Protein AF-A0AAP5LNS3-F1 (afdb_monomer_lite)

Structure (mmCIF, N/CA/C/O backbone):
data_AF-A0AAP5LNS3-F1
#
_entry.id   AF-A0AAP5LNS3-F1
#
loop_
_atom_site.group_PDB
_atom_site.id
_atom_site.type_symbol
_atom_site.label_atom_id
_atom_site.label_alt_id
_atom_site.label_comp_id
_atom_site.label_asym_id
_atom_site.label_entity_id
_atom_site.label_seq_id
_atom_site.pdbx_PDB_ins_code
_atom_site.Cartn_x
_atom_site.Cartn_y
_atom_site.Cartn_z
_atom_site.occupancy
_atom_site.B_iso_or_equiv
_atom_site.auth_seq_id
_atom_site.auth_comp_id
_atom_site.auth_asym_id
_atom_site.auth_atom_id
_atom_site.pdbx_PDB_model_num
ATOM 1 N N . MET A 1 1 ? -25.956 28.171 -8.421 1.00 37.56 1 MET A N 1
ATOM 2 C CA . MET A 1 1 ? -25.419 27.860 -7.083 1.00 37.56 1 MET A CA 1
ATOM 3 C C . MET A 1 1 ? -25.941 26.483 -6.738 1.00 37.56 1 MET A C 1
ATOM 5 O O . MET A 1 1 ? -27.145 26.343 -6.598 1.00 37.56 1 MET A O 1
ATOM 9 N N . ILE A 1 2 ? -25.086 25.464 -6.766 1.00 47.84 2 ILE A N 1
ATOM 10 C CA . ILE A 1 2 ? -25.445 24.139 -6.258 1.00 47.84 2 ILE A CA 1
ATOM 11 C C . ILE A 1 2 ? -25.061 24.209 -4.783 1.00 47.84 2 ILE A C 1
ATOM 13 O O . ILE A 1 2 ? -23.886 24.426 -4.489 1.00 47.84 2 ILE A O 1
ATOM 17 N N . GLU A 1 3 ? -26.043 24.170 -3.883 1.00 49.00 3 GLU A N 1
ATOM 18 C CA . GLU A 1 3 ? -25.787 24.016 -2.450 1.00 49.00 3 GLU A CA 1
ATOM 19 C C . GLU A 1 3 ? -25.045 22.693 -2.271 1.00 49.00 3 GLU A C 1
ATOM 21 O O . GLU A 1 3 ? -25.634 21.615 -2.344 1.00 49.00 3 GLU A O 1
ATOM 26 N N . GLN A 1 4 ? -23.725 22.772 -2.125 1.00 51.22 4 GLN A N 1
ATOM 27 C CA . GLN A 1 4 ? -22.947 21.642 -1.656 1.00 51.22 4 GLN A CA 1
ATOM 28 C C . GLN A 1 4 ? -23.391 21.429 -0.209 1.00 51.22 4 GLN A C 1
ATOM 30 O O . GLN A 1 4 ? -23.180 22.300 0.637 1.00 51.22 4 GLN A O 1
ATOM 35 N N . GLY A 1 5 ? -24.106 20.328 0.047 1.00 58.66 5 GLY A N 1
ATOM 36 C CA . GLY A 1 5 ? -24.421 19.898 1.409 1.00 58.66 5 GLY A CA 1
ATOM 37 C C . GLY A 1 5 ? -23.135 19.820 2.240 1.00 58.66 5 GLY A C 1
ATOM 38 O O . GLY A 1 5 ? -22.054 19.733 1.654 1.00 58.66 5 GLY A O 1
ATOM 39 N N . PRO A 1 6 ? -23.216 19.887 3.580 1.00 60.09 6 PRO A N 1
ATOM 40 C CA . PRO A 1 6 ? -22.022 19.899 4.415 1.00 60.09 6 PRO A CA 1
ATOM 41 C C . PRO A 1 6 ? -21.144 18.694 4.065 1.00 60.09 6 PRO A C 1
ATOM 43 O O . PRO A 1 6 ? -21.572 17.547 4.194 1.00 60.09 6 PRO A O 1
ATOM 46 N N . GLU A 1 7 ? -19.943 18.967 3.552 1.00 66.25 7 GLU A N 1
ATOM 47 C CA . GLU A 1 7 ? -18.937 17.943 3.304 1.00 66.25 7 GLU A CA 1
ATOM 48 C C . GLU A 1 7 ? -18.489 17.408 4.663 1.00 66.25 7 GLU A C 1
ATOM 50 O O . GLU A 1 7 ? -17.709 18.043 5.374 1.00 66.25 7 GLU A O 1
ATOM 55 N N . ASN A 1 8 ? -18.998 16.239 5.037 1.00 81.31 8 ASN A N 1
ATOM 56 C CA . ASN A 1 8 ? -18.537 15.548 6.223 1.00 81.31 8 ASN A CA 1
ATOM 57 C C . ASN A 1 8 ? -17.277 14.765 5.874 1.00 81.31 8 ASN A C 1
ATOM 59 O O . ASN A 1 8 ? -17.217 14.048 4.872 1.00 81.31 8 ASN A O 1
ATOM 63 N N . LYS A 1 9 ? -16.268 14.912 6.726 1.00 84.56 9 LYS A N 1
ATOM 64 C CA . LYS A 1 9 ? -15.022 14.158 6.673 1.00 84.56 9 LYS A CA 1
ATOM 65 C C . LYS A 1 9 ? -14.986 13.261 7.893 1.00 84.56 9 LYS A C 1
ATOM 67 O O . LYS A 1 9 ? -14.941 13.751 9.015 1.00 84.56 9 LYS A O 1
ATOM 72 N N . ILE A 1 10 ? -15.050 11.961 7.659 1.00 86.81 10 ILE A N 1
ATOM 73 C CA . ILE A 1 10 ? -15.043 10.938 8.697 1.00 86.81 10 ILE A CA 1
ATOM 74 C C . ILE A 1 10 ? -13.737 10.181 8.534 1.00 86.81 10 ILE A C 1
ATOM 76 O O . ILE A 1 10 ? -13.451 9.656 7.455 1.00 86.81 10 ILE A O 1
ATOM 80 N N . GLY A 1 11 ? -12.924 10.157 9.585 1.00 86.81 11 GLY A N 1
ATOM 81 C CA . GLY A 1 11 ? -11.683 9.399 9.551 1.00 86.81 11 GLY A CA 1
ATOM 82 C C . GLY A 1 11 ? -11.918 7.894 9.618 1.00 86.81 11 GLY A C 1
ATOM 83 O O . GLY A 1 11 ? -13.044 7.396 9.698 1.00 86.81 11 GLY A O 1
ATOM 84 N N . MET A 1 12 ? -10.827 7.150 9.580 1.00 89.50 12 MET A N 1
ATOM 85 C CA . MET A 1 12 ? -10.858 5.694 9.619 1.00 89.50 12 MET A CA 1
ATOM 86 C C . MET A 1 12 ? -11.263 5.179 11.005 1.00 89.50 12 MET A C 1
ATOM 88 O O . MET A 1 12 ? -10.788 5.681 12.025 1.00 89.50 12 MET A O 1
ATOM 92 N N . LYS A 1 13 ? -12.085 4.127 11.034 1.00 91.56 13 LYS A N 1
ATOM 93 C CA . LYS A 1 13 ? -12.384 3.376 12.263 1.00 91.56 13 LYS A CA 1
ATOM 94 C C . LYS A 1 13 ? -11.641 2.064 12.273 1.00 91.56 13 LYS A C 1
ATOM 96 O O . LYS A 1 13 ? -11.667 1.326 11.289 1.00 91.56 13 LYS A O 1
ATOM 101 N N . ILE A 1 14 ? -11.052 1.738 13.411 1.00 91.38 14 ILE A N 1
ATOM 102 C CA . ILE A 1 14 ? -10.344 0.483 13.618 1.00 91.38 14 ILE A CA 1
ATOM 103 C C . ILE A 1 14 ? -10.993 -0.228 14.791 1.00 91.38 14 ILE A C 1
ATOM 105 O O . ILE A 1 14 ? -10.926 0.230 15.932 1.00 91.38 14 ILE A O 1
ATOM 109 N N . TYR A 1 15 ? -11.613 -1.362 14.495 1.00 92.94 15 TYR A N 1
ATOM 110 C CA . TYR A 1 15 ? -12.099 -2.310 15.480 1.00 92.94 15 TYR A CA 1
ATOM 111 C C . TYR A 1 15 ? -11.016 -3.343 15.730 1.00 92.94 15 TYR A C 1
ATOM 113 O O . TYR A 1 15 ? -10.560 -3.995 14.791 1.00 92.94 15 TYR A O 1
ATOM 121 N N . TYR A 1 16 ? -10.613 -3.506 16.982 1.00 92.44 16 TYR A N 1
ATOM 122 C CA . TYR A 1 16 ? -9.534 -4.409 17.367 1.00 92.44 16 TYR A CA 1
ATOM 123 C C . TYR A 1 16 ? -9.908 -5.201 18.614 1.00 92.44 16 TYR A C 1
ATOM 125 O O . TYR A 1 16 ? -10.772 -4.803 19.388 1.00 92.44 16 TYR A O 1
ATOM 133 N N . ASP A 1 17 ? -9.271 -6.343 18.817 1.00 92.31 17 ASP A N 1
ATOM 134 C CA . ASP A 1 17 ? -9.461 -7.152 20.017 1.00 92.31 17 ASP A CA 1
ATOM 135 C C . ASP A 1 17 ? -8.687 -6.538 21.200 1.00 92.31 17 ASP A C 1
ATOM 137 O O . ASP A 1 17 ? -7.490 -6.286 21.090 1.00 92.31 17 ASP A O 1
ATOM 141 N N . LEU A 1 18 ? -9.343 -6.292 22.339 1.00 90.56 18 LEU A N 1
ATOM 142 C CA . LEU A 1 18 ? -8.720 -5.638 23.504 1.00 90.56 18 LEU A CA 1
ATOM 143 C C . LEU A 1 18 ? -7.648 -6.494 24.188 1.00 90.56 18 LEU A C 1
ATOM 145 O O . LEU A 1 18 ? -6.798 -5.947 24.883 1.00 90.56 18 LEU A O 1
ATOM 149 N N . ASN A 1 19 ? -7.682 -7.817 24.013 1.00 89.00 19 ASN A N 1
ATOM 150 C CA . ASN A 1 19 ? -6.734 -8.719 24.666 1.00 89.00 19 ASN A CA 1
ATOM 151 C C . ASN A 1 19 ? -5.449 -8.869 23.850 1.00 89.00 19 ASN A C 1
ATOM 153 O O . ASN A 1 19 ? -4.355 -8.931 24.403 1.00 89.00 19 ASN A O 1
ATOM 157 N N . SER A 1 20 ? -5.588 -8.959 22.529 1.00 87.88 20 SER A N 1
ATOM 158 C CA . SER A 1 20 ? -4.481 -9.227 21.607 1.00 87.88 20 SER A CA 1
ATOM 159 C C . SER A 1 20 ? -4.015 -7.999 20.830 1.00 87.88 20 SER A C 1
ATOM 161 O O . SER A 1 20 ? -2.925 -8.023 20.270 1.00 87.88 20 SER A O 1
ATOM 163 N N . GLY A 1 21 ? -4.826 -6.942 20.770 1.00 87.06 21 GLY A N 1
ATOM 164 C CA . GLY A 1 21 ? -4.609 -5.767 19.929 1.00 87.06 21 GLY A CA 1
ATOM 165 C C . GLY A 1 21 ? -4.925 -5.996 18.450 1.00 87.06 21 GLY A C 1
ATOM 166 O O . GLY A 1 21 ? -4.843 -5.054 17.668 1.00 87.06 21 GLY A O 1
ATOM 167 N N . ASN A 1 22 ? -5.242 -7.224 18.023 1.00 89.62 22 ASN A N 1
ATOM 168 C CA . ASN A 1 22 ? -5.379 -7.568 16.603 1.00 89.62 22 ASN A CA 1
ATOM 169 C C . ASN A 1 22 ? -6.521 -6.793 15.946 1.00 89.62 22 ASN A C 1
ATOM 171 O O . ASN A 1 22 ? -7.634 -6.778 16.475 1.00 89.62 22 ASN A O 1
ATOM 175 N N . ALA A 1 23 ? -6.254 -6.185 14.787 1.00 89.25 23 ALA A N 1
ATOM 176 C CA . ALA A 1 23 ? -7.286 -5.508 14.014 1.00 89.25 23 ALA A CA 1
ATOM 177 C C . ALA A 1 23 ? -8.282 -6.543 13.459 1.00 89.25 23 ALA A C 1
ATOM 179 O O . ALA A 1 23 ? -7.896 -7.525 12.830 1.00 89.25 23 ALA A O 1
ATOM 180 N N . ILE A 1 24 ? -9.570 -6.333 13.724 1.00 90.75 24 ILE A N 1
ATOM 181 C CA . ILE A 1 24 ? -10.674 -7.205 13.304 1.00 90.75 24 ILE A CA 1
ATOM 182 C C . ILE A 1 24 ? -11.339 -6.620 12.060 1.00 90.75 24 ILE A C 1
ATOM 184 O O . ILE A 1 24 ? -11.521 -7.311 11.061 1.00 90.75 24 ILE A O 1
ATOM 188 N N . VAL A 1 25 ? -11.705 -5.337 12.126 1.00 91.50 25 VAL A N 1
ATOM 189 C CA . VAL A 1 25 ? -12.334 -4.607 11.021 1.00 91.50 25 VAL A CA 1
ATOM 190 C C . VAL A 1 25 ? -11.729 -3.220 10.934 1.00 91.50 25 VAL A C 1
ATOM 192 O O . VAL A 1 25 ? -11.654 -2.505 11.930 1.00 91.50 25 VAL A O 1
ATOM 195 N N . ILE A 1 26 ? -11.348 -2.823 9.725 1.00 88.94 26 ILE A N 1
ATOM 196 C CA . ILE A 1 26 ? -10.875 -1.475 9.424 1.00 88.94 26 ILE A CA 1
ATOM 197 C C . ILE A 1 26 ? -11.877 -0.860 8.454 1.00 88.94 26 ILE A C 1
ATOM 199 O O . ILE A 1 26 ? -12.042 -1.340 7.334 1.00 88.94 26 ILE A O 1
ATOM 203 N N . THR A 1 27 ? -12.575 0.180 8.898 1.00 89.56 27 THR A N 1
ATOM 204 C CA . THR A 1 27 ? -13.480 0.956 8.047 1.00 89.56 27 THR A CA 1
ATOM 205 C C . THR A 1 27 ? -12.698 2.131 7.475 1.00 89.56 27 THR A C 1
ATOM 207 O O . THR A 1 27 ? -12.250 2.967 8.263 1.00 89.56 27 THR A O 1
ATOM 210 N N . PRO A 1 28 ? -12.508 2.211 6.148 1.00 84.75 28 PRO A N 1
ATOM 211 C CA . PRO A 1 28 ? -11.733 3.284 5.541 1.00 84.75 28 PRO A CA 1
ATOM 212 C C . PRO A 1 28 ? -12.377 4.652 5.797 1.00 84.75 28 PRO A C 1
ATOM 214 O O . PRO A 1 28 ? -13.581 4.759 6.032 1.00 84.75 28 PRO A O 1
ATOM 217 N N . GLU A 1 29 ? -11.562 5.702 5.723 1.00 85.62 29 GLU A N 1
ATOM 218 C CA . GLU A 1 29 ? -12.052 7.080 5.776 1.00 85.62 29 GLU A CA 1
ATOM 219 C C . GLU A 1 29 ? -13.083 7.360 4.674 1.00 85.62 29 GLU A C 1
ATOM 221 O O . GLU A 1 29 ? -13.083 6.739 3.608 1.00 85.62 29 GLU A O 1
ATOM 226 N N . SER A 1 30 ? -13.987 8.291 4.950 1.00 83.62 30 SER A N 1
ATOM 227 C CA . SER A 1 30 ? -15.084 8.658 4.061 1.00 83.62 30 SER A CA 1
ATOM 228 C C . SER A 1 30 ? -15.225 10.175 4.011 1.00 83.62 30 SER A C 1
ATOM 230 O O . SER A 1 30 ? -15.194 10.842 5.045 1.00 83.62 30 SER A O 1
ATOM 232 N N . ALA A 1 31 ? -15.407 10.723 2.811 1.00 82.75 31 ALA A N 1
ATOM 233 C CA . ALA A 1 31 ? -15.574 12.156 2.588 1.00 82.75 31 ALA A CA 1
ATOM 234 C C . ALA A 1 31 ? -16.769 12.435 1.666 1.00 82.75 31 ALA A C 1
ATOM 236 O O . ALA A 1 31 ? -17.007 11.698 0.708 1.00 82.75 31 ALA A O 1
ATOM 237 N N . GLY A 1 32 ? -17.506 13.512 1.945 1.00 80.94 32 GLY A N 1
ATOM 238 C CA . GLY A 1 32 ? -18.630 13.983 1.131 1.00 80.94 32 GLY A CA 1
ATOM 239 C C . GLY A 1 32 ? -19.947 13.977 1.904 1.00 80.94 32 GLY A C 1
ATOM 240 O O . GLY A 1 32 ? -19.994 14.367 3.068 1.00 80.94 32 GLY A O 1
ATOM 241 N N . ILE A 1 33 ? -21.032 13.533 1.268 1.00 76.69 33 ILE A N 1
ATOM 242 C CA . ILE A 1 33 ? -22.362 13.444 1.895 1.00 76.69 33 ILE A CA 1
ATOM 243 C C . ILE A 1 33 ? -22.466 12.114 2.655 1.00 76.69 33 ILE A C 1
ATOM 245 O O . ILE A 1 33 ? -23.192 11.202 2.259 1.00 76.69 33 ILE A O 1
ATOM 249 N N . VAL A 1 34 ? -21.672 11.977 3.716 1.00 77.75 34 VAL A N 1
ATOM 250 C CA . VAL A 1 34 ? -21.576 10.752 4.518 1.00 77.75 34 VAL A CA 1
ATOM 251 C C . VAL A 1 34 ? -22.023 10.998 5.956 1.00 77.75 34 VAL A C 1
ATOM 253 O O . VAL A 1 34 ? -21.786 12.059 6.537 1.00 77.75 34 VAL A O 1
ATOM 256 N N . VAL A 1 35 ? -22.707 10.007 6.527 1.00 79.69 35 VAL A N 1
ATOM 257 C CA . VAL A 1 35 ? -23.185 10.028 7.913 1.00 79.69 35 VAL A CA 1
ATOM 258 C C . VAL A 1 35 ? -22.326 9.076 8.728 1.00 79.69 35 VAL A C 1
ATOM 260 O O . VAL A 1 35 ? -22.079 7.947 8.307 1.00 79.69 35 VAL A O 1
ATOM 263 N N . GLU A 1 36 ? -21.877 9.535 9.892 1.00 79.62 36 GLU A N 1
ATOM 264 C CA . GLU A 1 36 ? -21.121 8.704 10.817 1.00 79.62 36 GLU A CA 1
ATOM 265 C C . GLU A 1 36 ? -21.989 7.555 11.325 1.00 79.62 36 GLU A C 1
ATOM 267 O O . GLU A 1 36 ? -23.071 7.755 11.881 1.00 79.62 36 GLU A O 1
ATOM 272 N N . THR A 1 37 ? -21.516 6.331 11.105 1.00 84.19 37 THR A N 1
ATOM 273 C CA . THR A 1 37 ? -22.152 5.139 11.654 1.00 84.19 37 THR A CA 1
ATOM 274 C C . THR A 1 37 ? -21.870 5.030 13.148 1.00 84.19 37 THR A C 1
ATOM 276 O O . THR A 1 37 ? -20.804 5.391 13.640 1.00 84.19 37 THR A O 1
ATOM 279 N N . THR A 1 38 ? -22.828 4.518 13.901 1.00 87.00 38 THR A N 1
ATOM 280 C CA . THR A 1 38 ? -22.619 4.176 15.313 1.00 87.00 38 THR A CA 1
ATOM 281 C C . 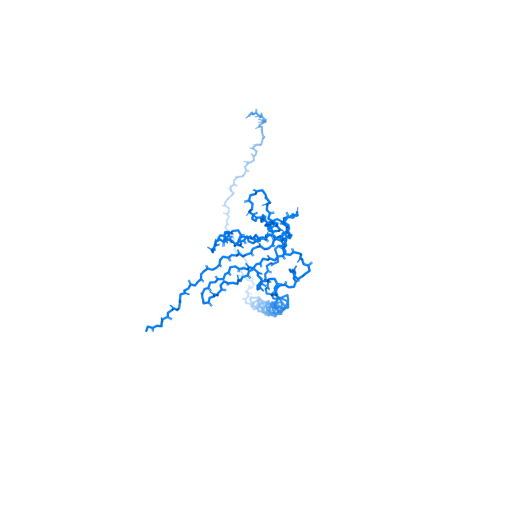THR A 1 38 ? -21.946 2.816 15.435 1.00 87.00 38 THR A C 1
ATOM 283 O O . THR A 1 38 ? -22.025 1.979 14.531 1.00 87.00 38 THR A O 1
ATOM 286 N N . ARG A 1 39 ? -21.323 2.559 16.589 1.00 85.81 39 ARG A N 1
ATOM 287 C CA . ARG A 1 39 ? -20.717 1.260 16.887 1.00 85.81 39 ARG A CA 1
ATOM 288 C C . ARG A 1 39 ? -21.724 0.122 16.706 1.00 85.81 39 ARG A C 1
ATOM 290 O O . ARG A 1 39 ? -21.400 -0.885 16.093 1.00 85.81 39 ARG A O 1
ATOM 297 N N . GLU A 1 40 ? -22.960 0.273 17.175 1.00 86.00 40 GLU A N 1
ATOM 298 C CA . GLU A 1 40 ? -23.978 -0.778 17.057 1.00 86.00 40 GLU A CA 1
ATOM 299 C C . GLU A 1 40 ? -24.395 -1.041 15.604 1.00 86.00 40 GLU A C 1
ATOM 301 O O . GLU A 1 40 ? -24.742 -2.171 15.257 1.00 86.00 40 GLU A O 1
ATOM 306 N N . GLN A 1 41 ? -24.380 -0.012 14.751 1.00 86.50 41 GLN A N 1
ATOM 307 C CA . GLN A 1 41 ? -24.635 -0.173 13.319 1.00 86.50 41 GLN A CA 1
ATOM 308 C C . GLN A 1 41 ? -23.494 -0.931 12.643 1.00 86.50 41 GLN A C 1
ATOM 310 O O . GLN A 1 41 ? -23.760 -1.851 11.872 1.00 86.50 41 GLN A O 1
ATOM 315 N N . ASP A 1 42 ? -22.247 -0.605 12.982 1.00 87.00 42 ASP A N 1
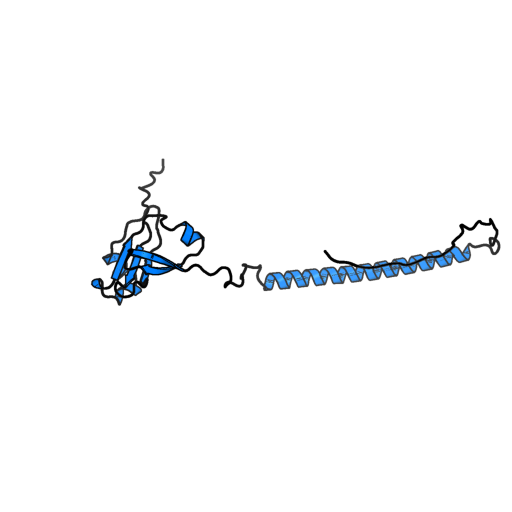ATOM 316 C CA . ASP A 1 42 ? -21.071 -1.279 12.431 1.00 87.00 42 ASP A CA 1
ATOM 317 C C . ASP A 1 42 ? -21.024 -2.759 12.848 1.00 87.00 42 ASP A C 1
ATOM 319 O O . ASP A 1 42 ? -20.764 -3.623 12.013 1.00 87.00 42 ASP A O 1
ATOM 323 N N . PHE A 1 43 ? -21.379 -3.085 14.096 1.00 87.12 43 PHE A N 1
ATOM 324 C CA . PHE A 1 43 ? -21.482 -4.477 14.561 1.00 87.12 43 PHE A CA 1
ATOM 325 C C . PHE A 1 43 ? -22.520 -5.299 13.784 1.00 87.12 43 PHE A C 1
ATOM 327 O O . PHE A 1 43 ? -22.321 -6.489 13.571 1.00 87.12 43 PHE A O 1
ATOM 334 N N . LYS A 1 44 ? -23.610 -4.673 13.323 1.00 87.44 44 LYS A N 1
ATOM 335 C CA . LYS A 1 44 ? -24.616 -5.337 12.474 1.00 87.44 44 LYS A CA 1
ATOM 336 C C . LYS A 1 44 ? -24.190 -5.426 11.011 1.00 87.44 44 LYS A C 1
ATOM 338 O O . LYS A 1 44 ? -24.669 -6.297 10.288 1.00 87.44 44 LYS A O 1
ATOM 343 N N . LEU A 1 45 ? -23.351 -4.497 10.559 1.00 88.00 45 LEU A N 1
ATOM 344 C CA . LEU A 1 45 ? -22.899 -4.418 9.175 1.00 88.00 45 LEU A CA 1
ATOM 345 C C . LEU A 1 45 ? -21.781 -5.427 8.892 1.00 88.00 45 LEU A C 1
ATOM 347 O O . LEU A 1 45 ? -21.785 -6.089 7.852 1.00 88.00 45 LEU A O 1
ATOM 351 N N . TYR A 1 46 ? -20.829 -5.556 9.817 1.00 88.31 46 TYR A N 1
ATOM 352 C CA . TYR A 1 46 ? -19.638 -6.372 9.629 1.00 88.31 46 TYR A CA 1
ATOM 353 C C . TYR A 1 46 ? -19.768 -7.733 10.306 1.00 88.31 46 TYR A C 1
ATOM 355 O O . TYR A 1 46 ? -19.650 -7.855 11.521 1.00 88.31 46 TYR A O 1
ATOM 363 N N . LYS A 1 47 ? -19.871 -8.793 9.495 1.00 88.00 47 LYS A N 1
ATOM 364 C CA . LYS A 1 47 ? -19.905 -10.186 9.980 1.00 88.00 47 LYS A CA 1
ATOM 365 C C . LYS A 1 47 ? -18.724 -10.556 10.883 1.00 88.00 47 LYS A C 1
ATOM 367 O O . LYS A 1 47 ? -18.880 -11.362 11.785 1.00 88.00 47 LYS A O 1
ATOM 372 N N . ALA A 1 48 ? -17.554 -9.954 10.669 1.00 86.50 48 ALA A N 1
ATOM 373 C CA . ALA A 1 48 ? -16.370 -10.200 11.494 1.00 86.50 48 ALA A CA 1
ATOM 374 C C . ALA A 1 48 ? -16.528 -9.733 12.957 1.00 86.50 48 ALA A C 1
ATOM 376 O O . ALA A 1 48 ? -15.789 -10.194 13.826 1.00 86.50 48 ALA A O 1
ATOM 377 N N . LEU A 1 49 ? -17.476 -8.827 13.227 1.00 87.50 49 LEU A N 1
ATOM 378 C CA . LEU A 1 49 ? -17.825 -8.366 14.571 1.00 87.50 49 LEU A CA 1
ATOM 379 C C . LEU A 1 49 ? -18.993 -9.150 15.186 1.00 87.50 49 LEU A C 1
ATOM 381 O O . LEU A 1 49 ? -19.138 -9.124 16.403 1.00 87.50 49 LEU A O 1
ATOM 385 N N . ASP A 1 50 ? -19.789 -9.853 14.376 1.00 85.69 50 ASP A N 1
ATOM 386 C CA . ASP A 1 50 ? -20.985 -10.587 14.821 1.00 85.69 50 ASP A CA 1
ATOM 387 C C . ASP A 1 50 ? -20.625 -11.734 15.783 1.00 85.69 50 ASP A C 1
ATOM 389 O O . ASP A 1 50 ? -21.249 -11.911 16.826 1.00 85.69 50 ASP A O 1
ATOM 393 N N . ASP A 1 51 ? -19.527 -12.441 15.498 1.00 83.44 51 ASP A N 1
ATOM 394 C CA . ASP A 1 51 ? -19.007 -13.527 16.340 1.00 83.44 51 ASP A CA 1
ATOM 395 C C . ASP A 1 51 ? -18.215 -13.032 17.572 1.00 83.44 51 ASP A C 1
ATOM 397 O O . ASP A 1 51 ? -17.644 -13.834 18.321 1.00 83.44 51 ASP A O 1
ATOM 401 N N . LYS A 1 52 ? -18.105 -11.714 17.784 1.00 86.12 52 LYS A N 1
ATOM 402 C CA . LYS A 1 52 ? -17.271 -11.118 18.839 1.00 86.12 52 LYS A CA 1
ATOM 403 C C . LYS A 1 52 ? -18.116 -10.495 19.941 1.00 86.12 52 LYS A C 1
ATOM 405 O O . LYS A 1 52 ? -19.153 -9.887 19.703 1.00 86.12 52 LYS A O 1
ATOM 410 N N . VAL A 1 53 ? -17.626 -10.596 21.177 1.00 86.69 53 VAL A N 1
ATOM 411 C CA . VAL A 1 53 ? -18.271 -9.947 22.322 1.00 86.69 53 VAL A CA 1
ATOM 412 C C . VAL A 1 53 ? -18.007 -8.439 22.232 1.00 86.69 53 VAL A C 1
ATOM 414 O O . VAL A 1 53 ? -16.844 -8.038 22.187 1.00 86.69 53 VAL A O 1
ATOM 417 N N . PRO A 1 54 ? -19.036 -7.570 22.245 1.00 85.00 54 PRO A N 1
ATOM 418 C CA . PRO A 1 54 ? -18.838 -6.125 22.129 1.00 85.00 54 PRO A CA 1
ATOM 419 C C . PRO A 1 54 ? -17.909 -5.535 23.195 1.00 85.00 54 PRO A C 1
ATOM 421 O O . PRO A 1 54 ? -17.221 -4.558 22.915 1.00 85.00 54 PRO A O 1
ATOM 424 N N . GLU A 1 55 ? -17.862 -6.132 24.387 1.00 87.81 55 GLU A N 1
ATOM 425 C CA . GLU A 1 55 ? -16.984 -5.733 25.495 1.00 87.81 55 GLU A CA 1
ATOM 426 C C . GLU A 1 55 ? -15.515 -6.127 25.288 1.00 87.81 55 GLU A C 1
ATOM 428 O O . GLU A 1 55 ? -14.641 -5.524 25.899 1.00 87.81 55 GLU A O 1
ATOM 433 N N . SER A 1 56 ? -15.222 -7.114 24.431 1.00 89.12 56 SER A N 1
ATOM 434 C CA . SER A 1 56 ? -13.848 -7.549 24.138 1.00 89.12 56 SER A CA 1
ATOM 435 C C . SER A 1 56 ? -13.233 -6.826 22.940 1.00 89.12 56 SER A C 1
ATOM 437 O O . SER A 1 56 ? -12.086 -7.091 22.584 1.00 89.12 56 SER A O 1
ATOM 439 N N . VAL A 1 57 ? -13.988 -5.940 22.289 1.00 91.88 57 VAL A N 1
ATOM 440 C CA . VAL A 1 57 ? -13.569 -5.236 21.076 1.00 91.88 57 VAL A CA 1
ATOM 441 C C . VAL A 1 57 ? -13.359 -3.758 21.394 1.00 91.88 57 VAL A C 1
ATOM 443 O O . VAL A 1 57 ? -14.274 -3.068 21.832 1.00 91.88 57 VAL A O 1
ATOM 446 N N . GLY A 1 58 ? -12.174 -3.231 21.132 1.00 90.44 58 GLY A N 1
ATOM 447 C CA . GLY A 1 58 ? -11.896 -1.802 21.154 1.00 90.44 58 GLY A CA 1
ATOM 448 C C . GLY A 1 58 ? -12.319 -1.154 19.840 1.00 90.44 58 GLY A C 1
ATOM 449 O O . GLY A 1 58 ? -12.425 -1.821 18.811 1.00 90.44 58 GLY A O 1
ATOM 450 N N . MET A 1 59 ? -12.606 0.144 19.870 1.00 91.44 59 MET A N 1
ATOM 451 C CA . MET A 1 59 ? -12.774 0.944 18.658 1.00 91.44 59 MET A CA 1
ATOM 452 C C . MET A 1 59 ? -11.998 2.240 18.819 1.00 91.44 59 MET A C 1
ATOM 454 O O . MET A 1 59 ? -12.150 2.928 19.826 1.00 91.44 59 MET A O 1
ATOM 458 N N . ILE A 1 60 ? -11.167 2.533 17.825 1.00 90.62 60 ILE A N 1
ATOM 459 C CA . ILE A 1 60 ? -10.485 3.814 17.681 1.00 90.62 60 ILE A CA 1
ATOM 460 C C . ILE A 1 60 ? -11.013 4.465 16.410 1.00 90.62 60 ILE A C 1
ATOM 462 O O . ILE A 1 60 ? -11.007 3.852 15.340 1.00 90.62 60 ILE A O 1
ATOM 466 N N . GLN A 1 61 ? -11.466 5.702 16.552 1.00 89.19 61 GLN A N 1
ATOM 467 C CA . GLN A 1 61 ? -11.796 6.596 15.455 1.00 89.19 61 GLN A CA 1
ATOM 468 C C . GLN A 1 61 ? -10.612 7.546 15.288 1.00 89.19 61 GLN A C 1
ATOM 470 O O . GLN A 1 61 ? -10.277 8.272 16.220 1.00 89.19 61 GLN A O 1
ATOM 475 N N . LEU A 1 62 ? -9.974 7.504 14.124 1.00 87.81 62 LEU A N 1
ATOM 476 C CA . LEU A 1 62 ? -8.890 8.415 13.769 1.00 87.81 62 LEU A CA 1
ATOM 477 C C . LEU A 1 62 ? -9.444 9.669 13.095 1.00 87.81 62 LEU A C 1
ATOM 479 O O . LEU A 1 62 ? -10.588 9.670 12.623 1.00 87.81 62 LEU A O 1
ATOM 483 N N . GLU A 1 63 ? -8.624 10.712 13.020 1.00 86.94 63 GLU A N 1
ATOM 484 C CA . GLU A 1 63 ? -8.931 11.917 12.256 1.00 86.94 63 GLU A CA 1
ATOM 485 C C . GLU A 1 63 ? -8.901 11.631 10.747 1.00 86.94 63 GLU A C 1
ATOM 487 O O . GLU A 1 63 ? -8.208 10.736 10.252 1.00 86.94 63 GLU A O 1
ATOM 492 N N . HIS A 1 64 ? -9.680 12.392 9.977 1.00 85.38 64 HIS A N 1
ATOM 493 C CA . HIS A 1 64 ? -9.667 12.258 8.521 1.00 85.38 64 HIS A CA 1
ATOM 494 C C . HIS A 1 64 ? -8.299 12.657 7.959 1.00 85.38 64 HIS A C 1
ATOM 496 O O . HIS A 1 64 ? -7.819 13.770 8.184 1.00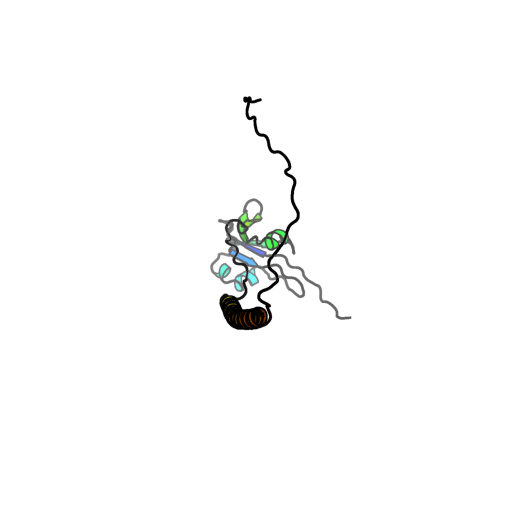 85.38 64 HIS A O 1
ATOM 502 N N . GLY A 1 65 ? -7.704 11.776 7.160 1.00 81.19 65 GLY A N 1
ATOM 503 C CA . GLY A 1 65 ? -6.360 11.947 6.632 1.00 81.19 65 GLY A CA 1
ATOM 504 C C . GLY A 1 65 ? -5.230 11.651 7.630 1.00 81.19 65 GLY A C 1
ATOM 505 O O . GLY A 1 65 ? -4.057 11.798 7.271 1.00 81.19 65 GLY A O 1
ATOM 506 N N . GLU A 1 66 ? -5.532 11.207 8.852 1.00 81.50 66 GLU A N 1
ATOM 507 C CA . GLU A 1 66 ? -4.515 10.690 9.768 1.00 81.50 66 GLU A CA 1
ATOM 508 C C . GLU A 1 66 ? -3.895 9.418 9.166 1.00 81.50 66 GLU A C 1
ATOM 510 O O . GLU A 1 66 ? -4.612 8.523 8.719 1.00 81.50 66 GLU A O 1
ATOM 515 N N . TYR A 1 67 ? -2.560 9.354 9.106 1.00 84.94 67 TYR A N 1
ATOM 516 C CA . TYR A 1 67 ? -1.809 8.278 8.436 1.00 84.94 67 TYR A CA 1
ATOM 517 C C . TYR A 1 67 ? -2.034 8.169 6.911 1.00 84.94 67 TYR A C 1
ATOM 519 O O . TYR A 1 67 ? -1.833 7.109 6.314 1.00 84.94 67 TYR A O 1
ATOM 527 N N . SER A 1 68 ? -2.418 9.270 6.242 1.00 80.44 68 SER A N 1
ATOM 528 C CA . SER A 1 68 ? -2.545 9.300 4.768 1.00 80.44 68 SER A CA 1
ATOM 529 C C . SER A 1 68 ? -1.255 8.898 4.054 1.00 80.44 68 SER A C 1
ATOM 531 O O . SER A 1 68 ? -1.302 8.187 3.053 1.00 80.44 68 SER A O 1
ATOM 533 N N . LEU A 1 69 ? -0.106 9.363 4.560 1.00 80.62 69 LEU A N 1
ATOM 534 C CA . LEU A 1 69 ? 1.205 9.056 3.986 1.00 80.62 69 LEU A CA 1
ATOM 535 C C . LEU A 1 69 ? 1.529 7.570 4.132 1.00 80.62 69 LEU A C 1
ATOM 537 O O . LEU A 1 69 ? 1.891 6.932 3.151 1.00 80.62 69 LEU A O 1
ATOM 541 N N . ASP A 1 70 ? 1.296 7.000 5.313 1.00 83.06 70 ASP A N 1
ATOM 542 C CA . ASP A 1 70 ? 1.532 5.581 5.575 1.00 83.06 70 ASP A CA 1
ATOM 543 C C . ASP A 1 70 ? 0.703 4.687 4.649 1.00 83.06 70 ASP A C 1
ATOM 545 O O . ASP A 1 70 ? 1.204 3.698 4.119 1.00 83.06 70 ASP A O 1
ATOM 549 N N . ARG A 1 71 ? -0.552 5.065 4.377 1.00 78.06 71 ARG A N 1
ATOM 550 C CA . ARG A 1 71 ? -1.396 4.367 3.397 1.00 78.06 71 ARG A CA 1
ATOM 551 C C . ARG A 1 71 ? -0.916 4.560 1.960 1.00 78.06 71 ARG A C 1
ATOM 553 O O . ARG A 1 71 ? -0.998 3.615 1.178 1.00 78.06 71 ARG A O 1
ATOM 560 N N . ALA A 1 72 ? -0.431 5.751 1.606 1.00 79.25 72 ALA A N 1
ATOM 561 C CA . ALA A 1 72 ? 0.131 6.021 0.282 1.00 79.25 72 ALA A CA 1
ATOM 562 C C . ALA A 1 72 ? 1.396 5.189 0.013 1.00 79.25 72 ALA A C 1
ATOM 564 O O . ALA A 1 72 ? 1.611 4.751 -1.114 1.00 79.25 72 ALA A O 1
ATOM 565 N N . GLU A 1 73 ? 2.182 4.903 1.052 1.00 79.69 73 GLU A N 1
ATOM 566 C CA . GLU A 1 73 ? 3.335 3.994 1.002 1.00 79.69 73 GLU A CA 1
ATOM 567 C C . GLU A 1 73 ? 2.945 2.502 1.023 1.00 79.69 73 GLU A C 1
ATOM 569 O O . GLU A 1 73 ? 3.807 1.625 0.968 1.00 79.69 73 GLU A O 1
ATOM 574 N N . GLY A 1 74 ? 1.646 2.187 1.066 1.00 79.19 74 GLY A N 1
ATOM 575 C CA . GLY A 1 74 ? 1.134 0.817 1.076 1.00 79.19 74 GLY A CA 1
ATOM 576 C C . GLY A 1 74 ? 1.084 0.173 2.462 1.00 79.19 74 GLY A C 1
ATOM 577 O O . GLY A 1 74 ? 0.944 -1.044 2.552 1.00 79.19 74 GLY A O 1
ATOM 578 N N . GLY A 1 75 ? 1.185 0.956 3.537 1.00 83.00 75 GLY A N 1
ATOM 579 C CA . GLY A 1 75 ? 1.069 0.478 4.910 1.00 83.00 75 GLY A CA 1
ATOM 580 C C . GLY A 1 75 ? -0.285 -0.183 5.189 1.00 83.00 75 GLY A C 1
ATOM 581 O O . GLY A 1 75 ? -1.350 0.379 4.920 1.00 83.00 75 GLY A O 1
ATOM 582 N N . ILE A 1 76 ? -0.239 -1.377 5.776 1.00 83.50 76 ILE A N 1
ATOM 583 C CA . ILE A 1 76 ? -1.395 -2.175 6.191 1.00 83.50 76 ILE A CA 1
ATOM 584 C C . ILE A 1 76 ? -1.433 -2.213 7.716 1.00 83.50 76 ILE A C 1
ATOM 586 O O . ILE A 1 76 ? -0.437 -2.527 8.360 1.00 83.50 76 ILE A O 1
ATOM 590 N N . ILE A 1 77 ? -2.584 -1.920 8.316 1.00 86.31 77 ILE A N 1
ATOM 591 C CA . ILE A 1 77 ? -2.743 -1.989 9.773 1.00 86.31 77 ILE A CA 1
ATOM 592 C C . ILE A 1 77 ? -2.921 -3.452 10.174 1.00 86.31 77 ILE A C 1
ATOM 594 O O . ILE A 1 77 ? -3.958 -4.050 9.897 1.00 86.31 77 ILE A O 1
ATOM 598 N N . GLU A 1 78 ? -1.925 -4.024 10.844 1.00 85.31 78 GLU A N 1
ATOM 599 C CA . GLU A 1 78 ? -2.008 -5.399 11.355 1.00 85.31 78 GLU A CA 1
ATOM 600 C C . GLU A 1 78 ? -2.609 -5.442 12.763 1.00 85.31 78 GLU A C 1
ATOM 602 O O . GLU A 1 78 ? -3.391 -6.331 13.112 1.00 85.31 78 GLU A O 1
ATOM 607 N N . ARG A 1 79 ? -2.233 -4.473 13.600 1.00 87.75 79 ARG A N 1
ATOM 608 C CA . ARG A 1 79 ? -2.546 -4.483 15.028 1.00 87.75 79 ARG A CA 1
ATOM 609 C C . ARG A 1 79 ? -2.682 -3.068 15.572 1.00 87.75 79 ARG A C 1
ATOM 611 O O . ARG A 1 79 ? -2.188 -2.122 14.978 1.00 87.75 79 ARG A O 1
ATOM 618 N N . VAL A 1 80 ? -3.317 -2.929 16.724 1.00 89.69 80 VAL A N 1
ATOM 619 C CA . VAL A 1 80 ? -3.317 -1.727 17.554 1.00 89.69 80 VAL A CA 1
ATOM 620 C C . VAL A 1 80 ? -2.464 -1.984 18.792 1.00 89.69 80 VAL A C 1
ATOM 622 O O . VAL A 1 80 ? -2.596 -3.012 19.459 1.00 89.69 80 VAL A O 1
ATOM 625 N N . ASP A 1 81 ? -1.579 -1.047 19.109 1.00 88.69 81 ASP A N 1
ATOM 626 C CA . ASP A 1 81 ? -0.815 -1.062 20.350 1.00 88.69 81 ASP A CA 1
ATOM 627 C C . ASP A 1 81 ? -1.728 -0.699 21.534 1.00 88.69 81 ASP A C 1
ATOM 629 O O . ASP A 1 81 ? -2.303 0.386 21.579 1.00 88.69 81 ASP A O 1
ATOM 633 N N . LEU A 1 82 ? -1.874 -1.607 22.503 1.00 86.75 82 LEU A N 1
ATOM 634 C CA . LEU A 1 82 ? -2.794 -1.437 23.636 1.00 86.75 82 LEU A CA 1
ATOM 635 C C . LEU A 1 82 ? -2.324 -0.398 24.670 1.00 86.75 82 LEU A C 1
ATOM 637 O O . LEU A 1 82 ? -3.136 0.070 25.464 1.00 86.75 82 LEU A O 1
ATOM 641 N N . GLY A 1 83 ? -1.035 -0.047 24.689 1.00 84.44 83 GLY A N 1
ATOM 642 C CA . GLY A 1 83 ? -0.486 0.943 25.619 1.00 84.44 83 GLY A CA 1
ATOM 643 C C . GLY A 1 83 ? -0.617 2.373 25.099 1.00 84.44 83 GLY A C 1
ATOM 644 O O . GLY A 1 83 ? -0.876 3.295 25.869 1.00 84.44 83 GLY A O 1
ATOM 645 N N . THR A 1 84 ? -0.451 2.555 23.790 1.00 84.44 84 THR A N 1
ATOM 646 C CA . THR A 1 84 ? -0.495 3.866 23.124 1.00 84.44 84 THR A CA 1
ATOM 647 C C . THR A 1 84 ? -1.797 4.128 22.372 1.00 84.44 84 THR A C 1
ATOM 649 O O . THR A 1 84 ? -2.047 5.274 22.004 1.00 84.44 84 THR A O 1
ATOM 652 N N . LEU A 1 85 ? -2.621 3.095 22.160 1.00 82.50 85 LEU A N 1
ATOM 653 C CA . LEU A 1 85 ? -3.844 3.117 21.350 1.00 82.50 85 LEU A CA 1
ATOM 654 C C . LEU A 1 85 ? -3.605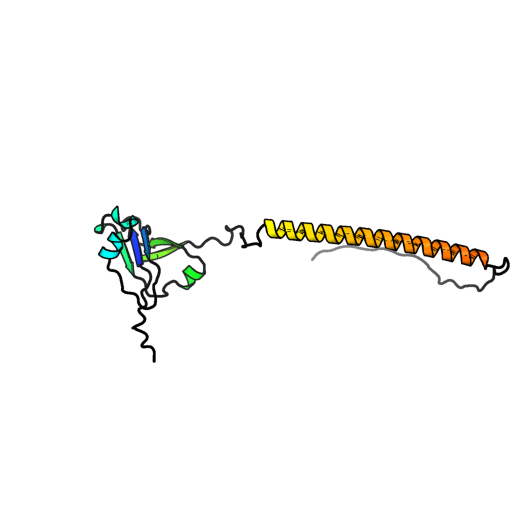 3.620 19.922 1.00 82.50 85 LEU A C 1
ATOM 656 O O . LEU A 1 85 ? -4.451 4.290 19.335 1.00 82.50 85 LEU A O 1
ATOM 660 N N . LYS A 1 86 ? -2.438 3.288 19.361 1.00 86.50 86 LYS A N 1
ATOM 661 C CA . LYS A 1 86 ? -2.066 3.645 17.990 1.00 86.50 86 LYS A CA 1
ATOM 662 C C . LYS A 1 86 ? -2.046 2.415 17.085 1.00 86.50 86 LYS A C 1
ATOM 664 O O . LYS A 1 86 ? -1.614 1.347 17.528 1.00 86.50 86 LYS A O 1
ATOM 669 N N . PRO A 1 87 ? -2.485 2.539 15.822 1.00 87.25 87 PRO A N 1
ATOM 670 C CA . PRO A 1 87 ? -2.325 1.476 14.841 1.00 87.25 87 PRO A CA 1
ATOM 671 C C . PRO A 1 87 ? -0.844 1.223 14.539 1.00 87.25 87 PRO A C 1
ATOM 673 O O . PRO A 1 87 ? -0.047 2.148 14.391 1.00 87.25 87 PRO A O 1
ATOM 676 N N . LEU A 1 88 ? -0.492 -0.053 14.435 1.00 86.62 88 LEU A N 1
ATOM 677 C CA . LEU A 1 88 ? 0.797 -0.548 13.986 1.00 86.62 88 LEU A CA 1
ATOM 678 C C . LEU A 1 88 ? 0.670 -0.942 12.517 1.00 86.62 88 LEU A C 1
ATOM 680 O O . LEU A 1 88 ? -0.081 -1.858 12.164 1.00 86.62 88 LEU A O 1
ATOM 684 N N . PHE A 1 89 ? 1.410 -0.224 11.679 1.00 85.75 89 PHE A N 1
ATOM 685 C CA . PHE A 1 89 ? 1.477 -0.462 10.248 1.00 85.75 89 PHE A CA 1
ATOM 686 C C . PHE A 1 89 ? 2.570 -1.476 9.923 1.00 85.75 89 PHE A C 1
ATOM 688 O O . PHE A 1 89 ? 3.673 -1.443 10.469 1.00 85.75 89 PHE A O 1
ATOM 695 N N . SER A 1 90 ? 2.242 -2.361 8.999 1.00 83.88 90 SER A N 1
ATOM 696 C CA . SER A 1 90 ? 3.145 -3.261 8.312 1.00 83.88 90 SER A CA 1
ATOM 697 C C . SER A 1 90 ? 3.246 -2.774 6.879 1.00 83.88 90 SER A C 1
ATOM 699 O O . SER A 1 90 ? 2.236 -2.636 6.188 1.00 83.88 90 SER A O 1
ATOM 701 N N . TYR A 1 91 ? 4.456 -2.442 6.451 1.00 82.75 91 TYR A N 1
ATOM 702 C CA . TYR A 1 91 ? 4.699 -1.964 5.098 1.00 82.75 91 TYR A CA 1
ATOM 703 C C . TYR A 1 91 ? 5.168 -3.144 4.258 1.00 82.75 91 TYR A C 1
ATOM 705 O O . TYR A 1 91 ? 6.012 -3.923 4.723 1.00 82.75 91 TYR A O 1
ATOM 713 N N . PRO A 1 92 ? 4.661 -3.297 3.026 1.00 73.12 92 PRO A N 1
ATOM 714 C CA . PRO A 1 92 ? 5.201 -4.282 2.114 1.00 73.12 92 PRO A CA 1
ATOM 715 C C . PRO A 1 92 ? 6.682 -3.968 1.935 1.00 73.12 92 PRO A C 1
ATOM 717 O O . PRO A 1 92 ? 7.051 -2.883 1.493 1.00 73.12 92 PRO A O 1
ATOM 720 N N . ASN A 1 93 ? 7.544 -4.906 2.328 1.00 65.19 93 ASN A N 1
ATOM 721 C CA . ASN A 1 93 ? 8.975 -4.710 2.197 1.00 65.19 93 ASN A CA 1
ATOM 722 C C . ASN A 1 93 ? 9.288 -4.516 0.701 1.00 65.19 93 ASN A C 1
ATOM 724 O O . ASN A 1 93 ? 9.033 -5.437 -0.084 1.00 65.19 93 ASN A O 1
ATOM 728 N N . PRO A 1 94 ? 9.831 -3.359 0.281 1.00 56.00 94 PRO A N 1
ATOM 729 C CA . PRO A 1 94 ? 10.133 -3.103 -1.125 1.00 56.00 94 PRO A CA 1
ATOM 730 C C . PRO A 1 94 ? 11.182 -4.077 -1.682 1.00 56.00 94 PRO A C 1
ATOM 732 O O . PRO A 1 94 ? 11.292 -4.221 -2.892 1.00 56.00 94 PRO A O 1
ATOM 735 N N . ILE A 1 95 ? 11.919 -4.779 -0.813 1.00 57.62 95 ILE A N 1
ATOM 736 C CA . ILE A 1 95 ? 12.908 -5.801 -1.184 1.00 57.62 95 ILE A CA 1
ATOM 737 C C . ILE A 1 95 ? 12.265 -7.201 -1.307 1.00 57.62 95 ILE A C 1
ATOM 739 O O . ILE A 1 95 ? 12.859 -8.098 -1.893 1.00 57.62 95 ILE A O 1
ATOM 743 N N . ALA A 1 96 ? 11.045 -7.404 -0.789 1.00 53.78 96 ALA A N 1
ATOM 744 C CA . ALA A 1 96 ? 10.336 -8.690 -0.838 1.00 53.78 96 ALA A CA 1
ATOM 745 C C . ALA A 1 96 ? 9.231 -8.763 -1.909 1.00 53.78 96 ALA A C 1
ATOM 747 O O . ALA A 1 96 ? 8.638 -9.824 -2.098 1.00 53.78 96 ALA A O 1
ATOM 748 N N . GLN A 1 97 ? 8.952 -7.667 -2.620 1.00 49.97 97 GLN A N 1
ATOM 749 C CA . GLN A 1 97 ? 8.218 -7.728 -3.879 1.00 49.97 97 GLN A CA 1
ATOM 750 C C . GLN A 1 97 ? 9.236 -7.941 -4.996 1.00 49.97 97 GLN A C 1
ATOM 752 O O . GLN A 1 97 ? 9.952 -7.012 -5.360 1.00 49.97 97 GLN A O 1
ATOM 757 N N . GLU A 1 98 ? 9.280 -9.133 -5.590 1.00 56.12 98 GLU A N 1
ATOM 758 C CA . GLU A 1 98 ? 9.656 -9.153 -7.002 1.00 56.12 98 GLU A CA 1
ATOM 759 C C . GLU A 1 98 ? 8.615 -8.291 -7.743 1.00 56.12 98 GLU A C 1
ATOM 761 O O . GLU A 1 98 ? 7.414 -8.565 -7.625 1.00 56.12 98 GLU A O 1
ATOM 766 N N . PRO A 1 99 ? 9.018 -7.213 -8.437 1.00 50.25 99 PRO A N 1
ATOM 767 C CA . PRO A 1 99 ? 8.068 -6.259 -8.990 1.00 50.25 99 PRO A CA 1
ATOM 768 C C . PRO A 1 99 ? 7.257 -6.896 -10.122 1.00 50.25 99 PRO A C 1
ATOM 770 O O . PRO A 1 99 ? 7.754 -7.073 -11.233 1.00 50.25 99 PRO A O 1
ATOM 773 N N . GLN A 1 100 ? 5.982 -7.198 -9.876 1.00 56.38 100 GLN A N 1
ATOM 774 C CA . GLN A 1 100 ? 5.030 -7.485 -10.949 1.00 56.38 100 GLN A CA 1
ATOM 775 C C . GLN A 1 100 ? 4.530 -6.147 -11.497 1.00 56.38 100 GLN A C 1
ATOM 777 O O . GLN A 1 100 ? 3.454 -5.660 -11.150 1.00 56.38 100 GLN A O 1
ATOM 782 N N . VAL A 1 101 ? 5.359 -5.519 -12.333 1.00 52.41 101 VAL A N 1
ATOM 783 C CA . VAL A 1 101 ? 4.914 -4.436 -13.215 1.00 52.41 101 VAL A CA 1
ATOM 784 C C . VAL A 1 101 ? 3.690 -4.927 -13.998 1.00 52.41 101 VAL A C 1
ATOM 786 O O . VAL A 1 101 ? 3.761 -6.016 -14.575 1.00 52.41 101 VAL A O 1
ATOM 789 N N . PRO A 1 102 ? 2.577 -4.167 -14.049 1.00 52.84 102 PRO A N 1
ATOM 790 C CA . PRO A 1 102 ? 1.482 -4.434 -14.973 1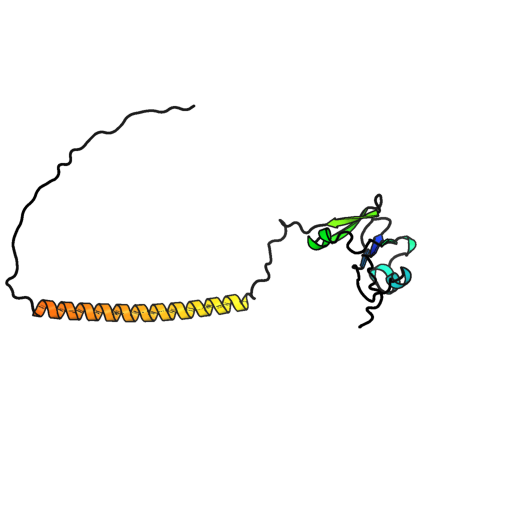.00 52.84 102 PRO A CA 1
ATOM 791 C C . PRO A 1 102 ? 2.009 -4.293 -16.402 1.00 52.84 102 PRO A C 1
ATOM 793 O O . PRO A 1 102 ? 2.008 -3.217 -16.998 1.00 52.84 102 PRO A O 1
ATOM 796 N N . GLY A 1 103 ? 2.568 -5.378 -16.918 1.00 57.12 103 GLY A N 1
ATOM 797 C CA . GLY A 1 103 ? 3.028 -5.461 -18.286 1.00 57.12 103 GLY A CA 1
ATOM 798 C C . GLY A 1 103 ? 1.829 -5.522 -19.219 1.00 57.12 103 GLY A C 1
ATOM 799 O O . GLY A 1 103 ? 0.768 -6.042 -18.863 1.00 57.12 103 GLY A O 1
ATOM 800 N N . ILE A 1 104 ? 2.029 -5.038 -20.444 1.00 63.78 104 ILE A N 1
ATOM 801 C CA . ILE A 1 104 ? 1.258 -5.512 -21.596 1.00 63.78 104 ILE A CA 1
ATOM 802 C C . ILE A 1 104 ? 1.086 -7.026 -21.486 1.00 63.78 104 ILE A C 1
ATOM 804 O O . ILE A 1 104 ? 2.022 -7.725 -21.071 1.00 63.78 104 ILE A O 1
ATOM 808 N N . SER A 1 105 ? -0.115 -7.523 -21.789 1.00 66.94 105 SER A N 1
ATOM 809 C CA . SER A 1 105 ? -0.399 -8.938 -21.584 1.00 66.94 105 SER A CA 1
ATOM 810 C C . SER A 1 105 ? 0.669 -9.765 -22.302 1.00 66.94 105 SER A C 1
ATOM 812 O O . SER A 1 105 ? 1.168 -9.376 -23.361 1.00 66.94 105 SER A O 1
ATOM 814 N N . LEU A 1 106 ? 1.071 -10.894 -21.721 1.00 73.25 106 LEU A N 1
ATOM 815 C CA . LEU A 1 106 ? 2.071 -11.758 -22.356 1.00 73.25 106 LEU A CA 1
ATOM 816 C C . LEU A 1 106 ? 1.644 -12.139 -23.785 1.00 73.25 106 LEU A C 1
ATOM 818 O O . LEU A 1 106 ? 2.483 -12.306 -24.664 1.00 73.25 106 LEU A O 1
ATOM 822 N N . SER A 1 107 ? 0.334 -12.197 -24.031 1.00 75.00 107 SER A N 1
ATOM 823 C CA . SER A 1 107 ? -0.255 -12.386 -25.353 1.00 75.00 107 SER A CA 1
ATOM 824 C C . SER A 1 107 ? 0.061 -11.242 -26.323 1.00 75.00 107 SER A C 1
ATOM 826 O O . SER A 1 107 ? 0.461 -11.519 -27.452 1.00 75.00 107 SER A O 1
ATOM 828 N N . ASP A 1 108 ? -0.043 -9.983 -25.892 1.00 78.06 108 ASP A N 1
ATOM 829 C CA . ASP A 1 108 ? 0.289 -8.821 -26.729 1.00 78.06 108 ASP A CA 1
ATOM 830 C C . ASP A 1 108 ? 1.792 -8.770 -27.046 1.00 78.06 108 ASP A C 1
ATOM 832 O O . ASP A 1 108 ? 2.175 -8.500 -28.183 1.00 78.06 108 ASP A O 1
ATOM 836 N N . GLN A 1 109 ? 2.650 -9.116 -26.076 1.00 82.62 109 GLN A N 1
ATOM 837 C CA . GLN A 1 109 ? 4.107 -9.197 -26.270 1.00 82.62 109 GLN A CA 1
ATOM 838 C C . GLN A 1 109 ? 4.498 -10.256 -27.299 1.00 82.62 109 GLN A C 1
ATOM 840 O O . GLN A 1 109 ? 5.313 -10.006 -28.183 1.00 82.62 109 GLN A O 1
ATOM 845 N N . ILE A 1 110 ? 3.909 -11.448 -27.199 1.00 86.88 110 ILE A N 1
ATOM 846 C CA . ILE A 1 110 ? 4.177 -12.547 -28.133 1.00 86.88 110 ILE A CA 1
ATOM 847 C C . ILE A 1 110 ? 3.672 -12.192 -29.536 1.00 86.88 110 ILE A C 1
ATOM 849 O O . ILE A 1 110 ? 4.326 -12.524 -30.525 1.00 86.88 110 ILE A O 1
ATOM 853 N N . SER A 1 111 ? 2.530 -11.508 -29.638 1.00 86.12 111 SER A N 1
ATOM 854 C CA . SER A 1 111 ? 1.993 -11.056 -30.922 1.00 86.12 111 SER A CA 1
ATOM 855 C C . SER A 1 111 ? 2.919 -10.043 -31.603 1.00 86.12 111 SER A C 1
ATOM 857 O O . SER A 1 111 ? 3.262 -10.227 -32.769 1.00 86.12 111 SER A O 1
ATOM 859 N N . ASP A 1 112 ? 3.364 -9.016 -30.876 1.00 89.62 112 ASP A N 1
ATOM 860 C CA . ASP A 1 112 ? 4.279 -7.989 -31.394 1.00 89.62 112 ASP A CA 1
ATOM 861 C C . ASP A 1 112 ? 5.640 -8.584 -31.796 1.00 89.62 112 ASP A C 1
ATOM 863 O O . ASP A 1 112 ? 6.141 -8.307 -32.887 1.00 89.62 112 ASP A O 1
ATOM 867 N N . LEU A 1 113 ? 6.209 -9.479 -30.979 1.00 92.00 113 LEU A N 1
ATOM 868 C CA . LEU A 1 113 ? 7.474 -10.144 -31.307 1.00 92.00 113 LEU A CA 1
ATOM 869 C C . LEU A 1 113 ? 7.380 -10.998 -32.577 1.00 92.00 113 LEU A C 1
ATOM 871 O O . LEU A 1 113 ? 8.275 -10.938 -33.419 1.00 92.00 113 LEU A O 1
ATOM 875 N N . ASN A 1 114 ? 6.304 -11.770 -32.746 1.00 91.69 114 ASN A N 1
ATOM 876 C CA . ASN A 1 114 ? 6.109 -12.576 -33.953 1.00 91.69 114 ASN A CA 1
ATOM 877 C C . ASN A 1 114 ? 5.949 -11.709 -35.204 1.00 91.69 114 ASN A C 1
ATOM 879 O O . ASN A 1 114 ? 6.482 -12.056 -36.257 1.00 91.69 114 ASN A O 1
ATOM 883 N N . GLN A 1 115 ? 5.256 -10.575 -35.085 1.00 94.62 115 GLN A N 1
ATOM 884 C CA . GLN A 1 115 ? 5.117 -9.633 -36.189 1.00 94.62 115 GLN A CA 1
ATOM 885 C C . GLN A 1 115 ? 6.479 -9.061 -36.605 1.00 94.62 115 GLN A C 1
ATOM 887 O O . GLN A 1 115 ? 6.827 -9.103 -37.783 1.00 94.62 115 GLN A O 1
ATOM 892 N N . ARG A 1 116 ? 7.297 -8.620 -35.643 1.00 93.88 116 ARG A N 1
ATOM 893 C CA . ARG A 1 116 ? 8.646 -8.102 -35.932 1.00 93.88 116 ARG A CA 1
ATOM 894 C C . ARG A 1 116 ? 9.560 -9.152 -36.556 1.00 93.88 116 ARG A C 1
ATOM 896 O O . ARG A 1 116 ? 10.359 -8.825 -37.429 1.00 93.88 116 ARG A O 1
ATOM 903 N N . LEU A 1 117 ? 9.456 -10.411 -36.124 1.00 94.62 117 LEU A N 1
ATOM 904 C CA . LEU A 1 117 ? 10.216 -11.510 -36.725 1.00 94.62 117 LEU A CA 1
ATOM 905 C C . LEU A 1 117 ? 9.812 -11.764 -38.179 1.00 94.62 117 LEU A C 1
ATOM 907 O O . LEU A 1 117 ? 10.685 -12.031 -39.004 1.00 94.62 117 LEU A O 1
ATOM 911 N N . LEU A 1 118 ? 8.519 -11.675 -38.498 1.00 96.12 118 LEU A N 1
ATOM 912 C CA . LEU A 1 118 ? 8.032 -11.823 -39.867 1.00 96.12 118 LEU A CA 1
ATOM 913 C C . LEU A 1 118 ? 8.589 -10.714 -40.769 1.00 96.12 118 LEU A C 1
ATOM 915 O O . LEU A 1 118 ? 9.204 -11.017 -41.788 1.00 96.12 118 LEU A O 1
ATOM 919 N N . GLU A 1 119 ? 8.463 -9.457 -40.342 1.00 95.56 119 GLU A N 1
ATOM 920 C CA . GLU A 1 119 ? 8.948 -8.287 -41.088 1.00 95.56 119 GLU A CA 1
ATOM 921 C C . GLU A 1 119 ? 10.470 -8.345 -41.316 1.00 95.56 119 GLU A C 1
ATOM 923 O O . GLU A 1 119 ? 10.952 -8.122 -42.427 1.00 95.56 119 GLU A O 1
ATOM 928 N N . ALA A 1 120 ? 11.245 -8.711 -40.289 1.00 94.12 120 ALA A N 1
ATOM 929 C CA . ALA A 1 120 ? 12.696 -8.850 -40.410 1.00 94.12 120 ALA A CA 1
ATOM 930 C C . ALA A 1 120 ? 13.103 -9.976 -41.378 1.00 94.12 120 ALA A C 1
ATOM 932 O O . ALA A 1 120 ? 14.096 -9.858 -42.100 1.00 94.12 120 ALA A O 1
ATOM 933 N N . ASN A 1 121 ? 12.351 -11.078 -41.404 1.00 95.69 121 ASN A N 1
ATOM 934 C CA . ASN A 1 121 ? 12.610 -12.180 -42.325 1.00 95.69 121 ASN A CA 1
ATOM 935 C C . ASN A 1 121 ? 12.319 -11.776 -43.780 1.00 95.69 121 ASN A C 1
ATOM 937 O O . ASN A 1 121 ? 13.116 -12.061 -44.673 1.00 95.69 121 ASN A O 1
ATOM 941 N N . GLU A 1 122 ? 11.225 -11.048 -44.013 1.00 95.69 122 GLU A N 1
ATOM 942 C CA . GLU A 1 122 ? 10.889 -10.506 -45.333 1.00 95.69 122 GLU A CA 1
ATOM 943 C C . GLU A 1 122 ? 11.957 -9.525 -45.836 1.00 95.69 122 GLU A C 1
ATOM 945 O O . GLU A 1 122 ? 12.399 -9.633 -46.981 1.00 95.69 122 GLU A O 1
ATOM 950 N N . GLN A 1 123 ? 12.437 -8.621 -44.976 1.00 94.75 123 GLN A N 1
ATOM 951 C CA . GLN A 1 123 ? 13.522 -7.696 -45.316 1.00 94.75 123 GLN A CA 1
ATOM 952 C C . GLN A 1 123 ? 14.815 -8.431 -45.680 1.00 94.75 123 GLN A C 1
ATOM 954 O O . GLN A 1 123 ? 15.440 -8.113 -46.690 1.00 94.75 123 GLN A O 1
ATOM 959 N N . ASN A 1 124 ? 15.204 -9.447 -44.906 1.00 93.56 124 ASN A N 1
ATOM 960 C CA . ASN A 1 124 ? 16.381 -10.256 -45.228 1.00 93.56 124 ASN A CA 1
ATOM 961 C C . ASN A 1 124 ? 16.246 -10.969 -46.579 1.00 93.56 124 ASN A C 1
ATOM 963 O O . ASN A 1 124 ? 17.225 -11.046 -47.322 1.00 93.56 124 ASN A O 1
ATOM 967 N N . GLY A 1 125 ? 15.048 -11.455 -46.917 1.00 94.81 125 GLY A N 1
ATOM 968 C CA . GLY A 1 125 ? 14.762 -12.011 -48.240 1.00 94.81 125 GLY A CA 1
ATOM 969 C C . GLY A 1 125 ? 15.007 -10.993 -49.357 1.00 94.81 125 GLY A C 1
ATOM 970 O O . GLY A 1 125 ? 15.747 -11.278 -50.295 1.00 94.81 125 GLY A O 1
ATOM 971 N N . GLN A 1 126 ? 14.472 -9.779 -49.213 1.00 94.19 126 GLN A N 1
ATOM 972 C CA . GLN A 1 126 ? 14.641 -8.703 -50.197 1.00 94.19 126 GLN A CA 1
ATOM 973 C C . GLN A 1 126 ? 16.105 -8.276 -50.358 1.00 94.19 126 GLN A C 1
ATOM 975 O O . GLN A 1 126 ? 16.585 -8.130 -51.481 1.00 94.19 126 GLN A O 1
ATOM 980 N N . LEU A 1 127 ? 16.847 -8.125 -49.256 1.00 95.06 127 LEU A N 1
ATOM 981 C CA . LEU A 1 127 ? 18.275 -7.795 -49.319 1.00 95.06 127 LEU A CA 1
ATOM 982 C C . LEU A 1 127 ? 19.089 -8.906 -49.991 1.00 95.06 127 LEU A C 1
ATOM 984 O O . LEU A 1 127 ? 20.040 -8.617 -50.719 1.00 95.06 127 LEU A O 1
ATOM 988 N N . ALA A 1 128 ? 18.741 -10.174 -49.757 1.00 95.06 128 ALA A N 1
ATOM 989 C CA . ALA A 1 128 ? 19.396 -11.292 -50.427 1.00 95.06 128 ALA A CA 1
ATOM 990 C C . ALA A 1 128 ? 19.153 -11.254 -51.948 1.00 95.06 128 ALA A C 1
ATOM 992 O O . ALA A 1 128 ? 20.086 -11.476 -52.726 1.00 95.06 128 ALA A O 1
ATOM 993 N N . GLU A 1 129 ? 17.933 -10.916 -52.375 1.00 94.88 129 GLU A N 1
ATOM 994 C CA . GLU A 1 129 ? 17.590 -10.722 -53.788 1.00 94.88 129 GLU A CA 1
ATOM 995 C C . GLU A 1 129 ? 18.353 -9.540 -54.404 1.00 94.88 129 GLU A C 1
ATOM 997 O O . GLU A 1 129 ? 19.001 -9.701 -55.439 1.00 94.88 129 GLU A O 1
ATOM 1002 N N . GLU A 1 130 ? 18.357 -8.375 -53.751 1.00 94.25 130 GLU A N 1
ATOM 1003 C CA . GLU A 1 130 ? 19.073 -7.185 -54.226 1.00 94.25 130 GLU A CA 1
ATOM 1004 C C . GLU A 1 130 ? 20.585 -7.427 -54.321 1.00 94.25 130 GLU A C 1
ATOM 1006 O O . GLU A 1 130 ? 21.216 -7.105 -55.328 1.00 94.25 130 GLU A O 1
ATOM 1011 N N . SER A 1 131 ? 21.175 -8.054 -53.301 1.00 95.12 131 SER A N 1
ATOM 1012 C CA . SER A 1 131 ? 22.589 -8.435 -53.304 1.00 95.12 131 SER A CA 1
ATOM 1013 C C . SER A 1 131 ? 22.918 -9.349 -54.485 1.00 95.12 131 SER A C 1
ATOM 1015 O O . SER A 1 131 ? 23.926 -9.149 -55.164 1.00 95.12 131 SER A O 1
ATOM 1017 N N . THR A 1 132 ? 22.037 -10.306 -54.788 1.00 96.06 132 THR A N 1
ATOM 1018 C CA . THR A 1 132 ? 22.187 -11.196 -55.946 1.00 96.06 132 THR A CA 1
ATOM 1019 C C . THR A 1 132 ? 22.139 -10.413 -57.261 1.00 96.06 132 THR A C 1
ATOM 1021 O O . THR A 1 132 ? 22.997 -10.609 -58.121 1.00 96.06 132 THR A O 1
ATOM 1024 N N . LEU A 1 133 ? 21.193 -9.482 -57.416 1.00 95.62 133 LEU A N 1
ATOM 1025 C CA . LEU A 1 133 ? 21.092 -8.629 -58.607 1.00 95.62 133 LEU A CA 1
ATOM 1026 C C . LEU A 1 133 ? 22.329 -7.741 -58.790 1.00 95.62 133 LEU A C 1
ATOM 1028 O O . LEU A 1 133 ? 22.867 -7.648 -59.893 1.00 95.62 133 LEU A O 1
ATOM 1032 N N . ASN A 1 134 ? 22.821 -7.138 -57.709 1.00 95.06 134 ASN A N 1
ATOM 1033 C CA . ASN A 1 134 ? 24.025 -6.311 -57.736 1.00 95.06 134 ASN A CA 1
ATOM 1034 C C . ASN A 1 134 ? 25.269 -7.125 -58.123 1.00 95.06 134 ASN A C 1
ATOM 1036 O O . ASN A 1 134 ? 26.090 -6.656 -58.914 1.00 95.06 134 ASN A O 1
ATOM 1040 N N . GLN A 1 135 ? 25.398 -8.359 -57.623 1.00 94.25 135 GLN A N 1
ATOM 1041 C CA . GLN A 1 135 ? 26.477 -9.267 -58.024 1.00 94.25 135 GLN A CA 1
ATOM 1042 C C . GLN A 1 135 ? 26.407 -9.616 -59.518 1.00 94.25 135 GLN A C 1
ATOM 1044 O O . GLN A 1 135 ? 27.439 -9.617 -60.191 1.00 94.25 135 GLN A O 1
ATOM 1049 N N . ILE A 1 136 ? 25.205 -9.857 -60.054 1.00 95.44 136 ILE A N 1
ATOM 1050 C CA . ILE A 1 136 ? 24.996 -10.113 -61.488 1.00 95.44 136 ILE A CA 1
ATOM 1051 C C . ILE A 1 136 ? 25.408 -8.892 -62.320 1.00 95.44 136 ILE A C 1
ATOM 1053 O O . ILE A 1 136 ? 26.213 -9.028 -63.240 1.00 95.44 136 ILE A O 1
ATOM 1057 N N . ALA A 1 137 ? 24.937 -7.695 -61.967 1.00 94.75 137 ALA A N 1
ATOM 1058 C CA . ALA A 1 137 ? 25.281 -6.469 -62.687 1.00 94.75 137 ALA A CA 1
ATOM 1059 C C . ALA A 1 137 ? 26.796 -6.192 -62.671 1.00 94.75 137 ALA A C 1
ATOM 1061 O O . ALA A 1 137 ? 27.382 -5.812 -63.686 1.00 94.75 137 ALA A O 1
ATOM 1062 N N . LEU A 1 138 ? 27.463 -6.432 -61.536 1.00 94.62 138 LEU A N 1
ATOM 1063 C CA . LEU A 1 138 ? 28.914 -6.283 -61.425 1.00 94.62 138 LEU A CA 1
ATOM 1064 C C . LEU A 1 138 ? 29.671 -7.260 -62.339 1.00 94.62 138 LEU A C 1
ATOM 1066 O O . LEU A 1 138 ? 30.692 -6.884 -62.924 1.00 94.62 138 LEU A O 1
ATOM 1070 N N . MET A 1 139 ? 29.173 -8.493 -62.473 1.00 93.38 139 MET A N 1
ATOM 1071 C CA . MET A 1 139 ? 29.722 -9.498 -63.387 1.00 93.38 139 MET A CA 1
ATOM 1072 C C . MET A 1 139 ? 29.554 -9.077 -64.855 1.00 93.38 139 MET A C 1
ATOM 1074 O O . MET A 1 139 ? 30.494 -9.208 -65.641 1.00 93.38 139 MET A O 1
ATOM 1078 N N . GLU A 1 140 ? 28.401 -8.517 -65.224 1.00 92.62 140 GLU A N 1
ATOM 1079 C CA . GLU A 1 140 ? 28.140 -8.004 -66.576 1.00 92.62 140 GLU A CA 1
ATOM 1080 C C . GLU A 1 140 ? 29.045 -6.815 -66.936 1.00 92.62 140 GLU A C 1
ATOM 1082 O O . GLU A 1 140 ? 29.621 -6.778 -68.028 1.00 92.62 140 GLU A O 1
ATOM 1087 N N . LEU A 1 141 ? 29.239 -5.867 -66.010 1.00 91.81 141 LEU A N 1
ATOM 1088 C CA . LEU A 1 141 ? 30.157 -4.738 -66.201 1.00 91.81 141 LEU A CA 1
ATOM 1089 C C . LEU A 1 141 ? 31.607 -5.200 -66.390 1.00 91.81 141 LEU A C 1
ATOM 1091 O O . LEU A 1 141 ? 32.296 -4.709 -67.287 1.00 91.81 141 LEU A O 1
ATOM 1095 N N . HIS A 1 142 ? 32.066 -6.164 -65.585 1.00 90.94 142 HIS A N 1
ATOM 1096 C CA . HIS A 1 142 ? 33.405 -6.739 -65.742 1.00 90.94 142 HIS A CA 1
ATOM 1097 C C . HIS A 1 142 ? 33.590 -7.392 -67.116 1.00 90.94 142 HIS A C 1
ATOM 1099 O O . HIS A 1 142 ? 34.626 -7.197 -67.754 1.00 90.94 142 HIS A O 1
ATOM 1105 N N . ALA A 1 143 ? 32.583 -8.121 -67.605 1.00 88.88 143 ALA A N 1
ATOM 1106 C CA . ALA A 1 143 ? 32.629 -8.739 -68.928 1.00 88.88 143 ALA A CA 1
ATOM 1107 C C . ALA A 1 143 ? 32.745 -7.696 -70.059 1.00 88.88 143 ALA A C 1
ATOM 1109 O O . ALA A 1 143 ? 33.518 -7.889 -70.999 1.00 88.88 143 ALA A O 1
ATOM 1110 N N . MET A 1 144 ? 32.038 -6.565 -69.955 1.00 86.62 144 MET A N 1
ATOM 1111 C CA . MET A 1 144 ? 32.140 -5.470 -70.931 1.00 86.62 144 MET A CA 1
ATOM 1112 C C . MET A 1 144 ? 33.500 -4.764 -70.893 1.00 86.62 144 MET A C 1
ATOM 1114 O O . MET A 1 144 ? 34.055 -4.459 -71.947 1.00 86.62 144 MET A O 1
ATOM 1118 N N . MET A 1 145 ? 34.064 -4.542 -69.702 1.00 83.94 145 MET A N 1
ATOM 1119 C CA . MET A 1 145 ? 35.381 -3.916 -69.541 1.00 83.94 145 MET A CA 1
ATOM 1120 C C . MET A 1 145 ? 36.488 -4.744 -70.204 1.00 83.94 145 MET A C 1
ATOM 1122 O O . MET A 1 145 ? 37.321 -4.201 -70.928 1.00 83.94 145 MET A O 1
ATOM 1126 N N . LEU A 1 146 ? 36.450 -6.068 -70.029 1.00 83.50 146 LEU A N 1
ATOM 1127 C CA . LEU A 1 146 ? 37.401 -6.986 -70.660 1.00 83.50 146 LEU A CA 1
ATOM 1128 C C . LEU A 1 146 ? 37.292 -6.994 -72.192 1.00 83.50 146 LEU A C 1
ATOM 1130 O O . LEU A 1 146 ? 38.295 -7.181 -72.872 1.00 83.50 146 LEU A O 1
ATOM 1134 N N . SER A 1 147 ? 36.101 -6.753 -72.748 1.00 79.88 147 SER A N 1
ATOM 1135 C CA . SER A 1 147 ? 35.904 -6.656 -74.200 1.00 79.88 147 SER A CA 1
ATOM 1136 C C . SER A 1 147 ? 36.429 -5.348 -74.813 1.00 79.88 147 SER A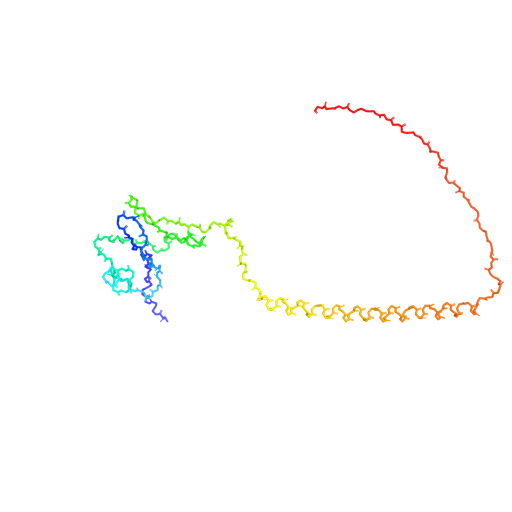 C 1
ATOM 1138 O O . SER A 1 147 ? 36.564 -5.280 -76.035 1.00 79.88 147 SER A O 1
ATOM 1140 N N . LEU A 1 148 ? 36.676 -4.310 -74.004 1.00 75.44 148 LEU A N 1
ATOM 1141 C CA . LEU A 1 148 ? 37.108 -2.977 -74.448 1.00 75.44 148 LEU A CA 1
ATOM 1142 C C . LEU A 1 148 ? 38.595 -2.701 -74.204 1.00 75.44 148 LEU A C 1
ATOM 1144 O O . LEU A 1 148 ? 39.092 -1.675 -74.666 1.00 75.44 148 LEU A O 1
ATOM 1148 N N . MET A 1 149 ? 39.310 -3.579 -73.498 1.00 59.88 149 MET A N 1
ATOM 1149 C CA . MET A 1 149 ? 40.734 -3.379 -73.258 1.00 59.88 149 MET A CA 1
ATOM 1150 C C . MET A 1 149 ? 41.560 -3.734 -74.503 1.00 59.88 149 MET A C 1
ATOM 1152 O O . MET A 1 149 ? 41.547 -4.890 -74.941 1.00 59.88 149 MET A O 1
ATOM 1156 N N . PRO A 1 150 ? 42.302 -2.767 -75.078 1.00 61.34 150 PRO A N 1
ATOM 1157 C CA . PRO A 1 150 ? 43.330 -3.073 -76.058 1.00 61.34 150 PRO A CA 1
ATOM 1158 C C . PRO A 1 150 ? 44.466 -3.864 -75.383 1.00 61.34 150 PRO A C 1
ATOM 1160 O O . PRO A 1 150 ? 44.719 -3.680 -74.191 1.00 61.34 150 PRO A O 1
ATOM 1163 N N . PRO A 1 151 ? 45.207 -4.707 -76.121 1.00 59.00 151 PRO A N 1
ATOM 1164 C CA . PRO A 1 151 ? 46.358 -5.445 -75.590 1.00 59.00 151 PRO A CA 1
ATOM 1165 C C . PRO A 1 151 ? 47.581 -4.556 -75.251 1.00 59.00 151 PRO A C 1
ATOM 1167 O O . PRO A 1 151 ? 48.699 -5.061 -75.218 1.00 59.00 151 PRO A O 1
ATOM 1170 N N . GLU A 1 152 ? 47.414 -3.245 -75.028 1.00 56.12 152 GLU A N 1
ATOM 1171 C CA . GLU A 1 152 ? 48.495 -2.258 -75.181 1.00 56.12 152 GLU A CA 1
ATOM 1172 C C . GLU A 1 152 ? 48.510 -1.111 -74.138 1.00 56.12 152 GLU A C 1
ATOM 1174 O O . GLU A 1 152 ? 48.844 0.018 -74.475 1.00 56.12 152 GLU A O 1
ATOM 1179 N N . GLU A 1 153 ? 48.188 -1.362 -72.861 1.00 55.31 153 GLU A N 1
ATOM 1180 C CA . GLU A 1 153 ? 48.376 -0.352 -71.789 1.00 55.31 153 GLU A CA 1
ATOM 1181 C C . GLU A 1 153 ? 48.962 -0.945 -70.490 1.00 55.31 153 GLU A C 1
ATOM 1183 O O . GLU A 1 153 ? 48.487 -0.732 -69.376 1.00 55.31 153 GLU A O 1
ATOM 1188 N N . ALA A 1 154 ? 50.035 -1.724 -70.642 1.00 57.53 154 ALA A N 1
ATOM 1189 C CA . ALA A 1 154 ? 50.906 -2.136 -69.547 1.00 57.53 154 ALA A CA 1
ATOM 1190 C C . ALA A 1 154 ? 52.215 -1.313 -69.571 1.00 57.53 154 ALA A C 1
ATOM 1192 O O . ALA A 1 154 ? 53.043 -1.517 -70.456 1.00 57.53 154 ALA A O 1
ATOM 1193 N N . ALA A 1 155 ? 52.404 -0.482 -68.529 1.00 48.56 155 ALA A N 1
ATOM 1194 C CA . ALA A 1 155 ? 53.638 0.193 -68.046 1.00 48.56 155 ALA A CA 1
ATOM 1195 C C . ALA A 1 155 ? 53.892 1.661 -68.508 1.00 48.56 155 ALA A C 1
ATOM 1197 O O . ALA A 1 155 ? 53.330 2.036 -69.537 1.00 48.56 155 ALA A O 1
ATOM 1198 N N . PRO A 1 156 ? 54.764 2.492 -67.845 1.00 59.31 156 PRO A N 1
ATOM 1199 C CA . PRO A 1 156 ? 55.636 2.256 -66.659 1.00 59.31 156 PRO A CA 1
ATOM 1200 C C . PRO A 1 156 ? 55.843 3.435 -65.621 1.00 59.31 156 PRO A C 1
ATOM 1202 O O . PRO A 1 156 ? 55.501 4.581 -65.876 1.00 59.31 156 PRO A O 1
ATOM 1205 N N . THR A 1 157 ? 56.495 3.114 -64.479 1.00 57.88 157 THR A N 1
ATOM 1206 C CA . THR A 1 157 ? 57.479 3.879 -63.631 1.00 57.88 157 THR A CA 1
ATOM 1207 C C . THR A 1 157 ? 57.255 5.320 -63.111 1.00 57.88 157 THR A C 1
ATOM 1209 O O . THR A 1 157 ? 57.290 6.257 -63.896 1.00 57.88 157 THR A O 1
ATOM 1212 N N . GLU A 1 158 ? 57.341 5.506 -61.778 1.00 45.78 158 GLU A N 1
ATOM 1213 C CA . GLU A 1 158 ? 58.265 6.474 -61.132 1.00 45.78 158 GLU A CA 1
ATOM 1214 C C . GLU A 1 158 ? 58.621 6.022 -59.691 1.00 45.78 158 GLU A C 1
ATOM 1216 O O . GLU A 1 158 ? 57.808 5.422 -58.989 1.00 45.78 158 GLU A O 1
ATOM 1221 N N . GLU A 1 159 ? 59.878 6.228 -59.300 1.00 48.84 159 GLU A N 1
ATOM 1222 C CA . GLU A 1 159 ? 60.629 5.588 -58.209 1.00 48.84 159 GLU A CA 1
ATOM 1223 C C . GLU A 1 159 ? 60.772 6.474 -56.936 1.00 48.84 159 GLU A C 1
ATOM 1225 O O . GLU A 1 159 ? 61.113 7.641 -57.068 1.00 48.84 159 GLU A O 1
ATOM 1230 N N . VAL A 1 160 ? 60.561 5.875 -55.738 1.00 51.56 160 VAL A N 1
ATOM 1231 C CA . VAL A 1 160 ? 61.214 6.013 -54.385 1.00 51.56 160 VAL A CA 1
ATOM 1232 C C . VAL A 1 160 ? 61.613 7.400 -53.782 1.00 51.56 160 VAL A C 1
ATOM 1234 O O . VAL A 1 160 ? 62.058 8.275 -54.514 1.00 51.56 160 VAL A O 1
ATOM 1237 N N . PRO A 1 161 ? 61.579 7.622 -52.431 1.00 47.72 161 PRO A N 1
ATOM 1238 C CA . PRO A 1 161 ? 62.469 6.897 -51.508 1.00 47.72 161 PRO A CA 1
ATOM 1239 C C . PRO A 1 161 ? 61.950 6.550 -50.100 1.00 47.72 161 PRO A C 1
ATOM 1241 O O . PRO A 1 161 ? 60.951 7.052 -49.597 1.00 47.72 161 PRO A O 1
ATOM 1244 N N . ALA A 1 162 ? 62.701 5.624 -49.504 1.00 55.81 162 ALA A N 1
ATOM 1245 C CA . ALA A 1 162 ? 62.598 5.075 -48.164 1.00 55.81 162 ALA A CA 1
ATOM 1246 C C . ALA A 1 162 ? 62.689 6.137 -47.055 1.00 55.81 162 ALA A C 1
ATOM 1248 O O . ALA A 1 162 ? 63.586 6.978 -47.089 1.00 55.81 162 ALA A O 1
ATOM 1249 N N . GLU A 1 163 ? 61.845 6.017 -46.028 1.00 47.34 163 GLU A N 1
ATOM 1250 C CA . GLU A 1 163 ? 62.195 6.493 -44.689 1.00 47.34 163 GLU A CA 1
ATOM 1251 C C . GLU A 1 163 ? 62.689 5.311 -43.850 1.00 47.34 163 GLU A C 1
ATOM 1253 O O . GLU A 1 163 ? 62.028 4.281 -43.702 1.00 47.34 163 GLU A O 1
ATOM 1258 N N . ASP A 1 164 ? 63.918 5.498 -43.380 1.00 45.12 164 ASP A N 1
ATOM 1259 C CA . ASP A 1 164 ? 64.689 4.699 -42.444 1.00 45.12 164 ASP A CA 1
ATOM 1260 C C . ASP A 1 164 ? 63.874 4.234 -41.229 1.00 45.12 164 ASP A C 1
ATOM 1262 O O . ASP A 1 164 ? 63.270 5.035 -40.515 1.00 45.12 164 ASP A O 1
ATOM 1266 N N . VAL A 1 165 ? 63.969 2.941 -40.921 1.00 50.94 165 VAL A N 1
ATOM 1267 C CA . VAL A 1 165 ? 63.751 2.431 -39.564 1.00 50.94 165 VAL A CA 1
ATOM 1268 C C . VAL A 1 165 ? 65.087 1.893 -39.059 1.00 50.94 165 VAL A C 1
ATOM 1270 O O . VAL A 1 165 ? 65.604 0.927 -39.622 1.00 50.94 165 VAL A O 1
ATOM 1273 N N . PRO A 1 166 ? 65.610 2.444 -37.955 1.00 48.22 166 PRO A N 1
ATOM 1274 C CA . PRO A 1 166 ? 66.257 1.611 -36.944 1.00 48.22 166 PRO A CA 1
ATOM 1275 C C . PRO A 1 166 ? 65.647 1.920 -35.561 1.00 48.22 166 PRO A C 1
ATOM 1277 O O . PRO A 1 166 ? 65.558 3.074 -35.159 1.00 48.22 166 PRO A O 1
ATOM 1280 N N . VAL A 1 167 ? 64.974 0.974 -34.896 1.00 48.28 167 VAL A N 1
ATOM 1281 C CA . VAL A 1 167 ? 65.501 -0.181 -34.131 1.00 48.28 167 VAL A CA 1
ATOM 1282 C C . VAL A 1 167 ? 66.091 0.224 -32.769 1.00 48.28 167 VAL A C 1
ATOM 1284 O O . VAL A 1 167 ? 67.053 0.978 -32.717 1.00 48.28 167 VAL A O 1
ATOM 1287 N N . GLU A 1 168 ? 65.535 -0.406 -31.716 1.00 44.66 168 GLU A N 1
ATOM 1288 C CA . GLU A 1 168 ? 66.104 -0.633 -30.367 1.00 44.66 168 GLU A CA 1
ATOM 1289 C C . GLU A 1 168 ? 66.261 0.605 -29.449 1.00 44.66 168 GLU A C 1
ATOM 1291 O O . GLU A 1 168 ? 66.736 1.647 -29.862 1.00 44.66 168 GLU A O 1
ATOM 1296 N N . GLN A 1 169 ? 65.884 0.606 -28.163 1.00 39.22 169 GLN A N 1
ATOM 1297 C CA . GLN A 1 169 ? 66.069 -0.415 -27.123 1.00 39.22 169 GLN A CA 1
ATOM 1298 C C . GLN A 1 169 ? 64.979 -0.319 -26.029 1.00 39.22 169 GLN A C 1
ATOM 1300 O O . GLN A 1 169 ? 64.567 0.769 -25.632 1.00 39.22 169 GLN A O 1
ATOM 1305 N N . ALA A 1 170 ? 64.539 -1.474 -25.526 1.00 43.66 170 ALA A N 1
ATOM 1306 C CA . ALA A 1 170 ? 63.942 -1.650 -24.192 1.00 43.66 170 ALA A CA 1
ATOM 1307 C C . ALA A 1 170 ? 65.076 -1.870 -23.158 1.00 43.66 170 ALA A C 1
ATOM 1309 O O . ALA A 1 170 ? 66.233 -1.919 -23.577 1.00 43.66 170 ALA A O 1
ATOM 1310 N N . PRO A 1 171 ? 64.812 -2.269 -21.900 1.00 60.16 171 PRO A N 1
ATOM 1311 C CA . PRO A 1 171 ? 63.831 -1.882 -20.876 1.00 60.16 171 PRO A CA 1
ATOM 1312 C C . PRO A 1 171 ? 64.593 -1.269 -19.663 1.00 60.16 171 PRO A C 1
ATOM 1314 O O . PRO A 1 171 ? 65.745 -0.906 -19.834 1.00 60.16 171 PRO A O 1
ATOM 1317 N N . GLU A 1 172 ? 63.968 -1.169 -18.480 1.00 45.53 172 GLU A N 1
ATOM 1318 C CA . GLU A 1 172 ? 64.524 -1.001 -17.102 1.00 45.53 172 GLU A CA 1
ATOM 1319 C C . GLU A 1 172 ? 63.675 0.044 -16.351 1.00 45.53 172 GLU A C 1
ATOM 1321 O O . GLU A 1 172 ? 63.274 1.048 -16.924 1.00 45.53 172 GLU A O 1
ATOM 1326 N N . GLU A 1 173 ? 63.291 -0.079 -15.087 1.00 44.03 173 GLU A N 1
ATOM 1327 C CA . GLU A 1 173 ? 63.423 -1.099 -14.051 1.00 44.03 173 GLU A CA 1
ATOM 1328 C C . GLU A 1 173 ? 62.441 -0.678 -12.929 1.00 44.03 173 GLU A C 1
ATOM 1330 O O . GLU A 1 173 ? 62.152 0.507 -12.779 1.00 44.03 173 GLU A O 1
ATOM 1335 N N . THR A 1 174 ? 61.965 -1.655 -12.150 1.00 43.22 174 THR A N 1
ATOM 1336 C CA . THR A 1 174 ? 61.617 -1.574 -10.708 1.00 43.22 174 THR A CA 1
ATOM 1337 C C . THR A 1 174 ? 60.681 -0.454 -10.217 1.00 43.22 174 THR A C 1
ATOM 1339 O O . THR A 1 174 ? 61.002 0.725 -10.222 1.00 43.22 174 THR A O 1
ATOM 1342 N N . ALA A 1 175 ? 59.468 -0.791 -9.776 1.00 48.19 175 ALA A N 1
ATOM 1343 C CA . ALA A 1 175 ? 59.183 -1.212 -8.396 1.00 48.19 175 ALA A CA 1
ATOM 1344 C C . ALA A 1 175 ? 59.509 -0.127 -7.349 1.00 48.19 175 ALA A C 1
ATOM 1346 O O . ALA A 1 175 ? 60.672 0.141 -7.071 1.00 48.19 175 ALA A O 1
ATOM 1347 N N . ASN A 1 176 ? 58.484 0.453 -6.721 1.00 49.47 176 ASN A N 1
ATOM 1348 C CA . ASN A 1 176 ? 58.154 0.136 -5.328 1.00 49.47 176 ASN A CA 1
ATOM 1349 C C . ASN A 1 176 ? 57.007 1.002 -4.797 1.00 49.47 176 ASN A C 1
ATOM 1351 O O . ASN A 1 176 ? 56.852 2.169 -5.150 1.00 49.47 176 ASN A O 1
ATOM 1355 N N . GLU A 1 177 ? 56.218 0.338 -3.959 1.00 46.66 177 GLU A N 1
ATOM 1356 C CA . GLU A 1 177 ? 55.234 0.850 -3.012 1.00 46.66 177 GLU A CA 1
ATOM 1357 C C . GLU A 1 177 ? 55.699 2.096 -2.241 1.00 46.66 177 GLU A C 1
ATOM 1359 O O . GLU A 1 177 ? 56.813 2.113 -1.720 1.00 46.66 177 GLU A O 1
ATOM 1364 N N . GLU A 1 178 ? 54.804 3.079 -2.102 1.00 44.31 178 GLU A N 1
ATOM 1365 C CA . GLU A 1 178 ? 54.264 3.532 -0.803 1.00 44.31 178 GLU A CA 1
ATOM 1366 C C . GLU A 1 178 ? 52.944 4.298 -0.995 1.00 44.31 178 GLU A C 1
ATOM 1368 O O . GLU A 1 178 ? 52.851 5.100 -1.955 1.00 44.31 178 GLU A O 1
#

Sequence (178 aa):
MIEQGPENKIGMKIYYDLNSGNAIVITPESAGIVVETTREQDFKLYKALDDKVPESVGMIQLEHGEYSLDRAEGGIIERVDLGTLKPLFSYPNPIAQEPQVPGISLSDQISDLNQRLLEANEQNGQLAEESTLNQIALMELHAMMLSLMPPEEAAPTEEVPAEDVPVEQAPEETANEE

pLDDT: mean 77.65, std 16.8, range [37.56, 96.12]

Foldseek 3Di:
DPPQDPWDKWAKKFKAFLVFQFTQDIRHIDIGPDDDDDPVRVCVVDPSNVPDDPVRIDMDGDGRCVCVVCVVQVWDFGGADNVVRHTDTDGDDPVPDPDPDPDDPVVVVVVVVVVVVVVVVVVVVVVVVVVVVVVVVVVVVVVVVVVPDDPDDDDDDDDDDDDDDDDDDDDDDDDDDD

Secondary structure (DSSP, 8-state):
-------EEE--EEEEETTT-BEEEEEPPEEES--PPPHHHHHHH-HHHHTS-GGGEEEEEPPTTTTHHHHHTT-EEEEEETTTTEEEEEPPPTTT-------S-HHHHHHHHHHHHHHHHHHHHHHHHHHHHHHHHHHHHHHHHHHH--S---------------------------

Radius of gyration: 41.93 Å; chains: 1; bounding box: 92×41×102 Å

Organism: Paenibacillus amylolyticus (NCBI:txid1451)